Protein AF-F4PF75-F1 (afdb_monomer_lite)

Structure (mmCIF, N/CA/C/O backbone):
data_AF-F4PF75-F1
#
_entry.id   AF-F4PF75-F1
#
loop_
_atom_site.group_PDB
_atom_site.id
_atom_site.type_symbol
_atom_site.label_atom_id
_atom_site.label_alt_id
_atom_site.label_comp_id
_atom_site.label_asym_id
_atom_site.label_entity_id
_atom_site.label_seq_id
_atom_site.pdbx_PDB_ins_code
_atom_site.Cartn_x
_atom_site.Cartn_y
_atom_site.Cartn_z
_atom_site.occupancy
_atom_site.B_iso_or_equiv
_atom_site.auth_seq_id
_atom_site.auth_comp_id
_atom_site.auth_asym_id
_atom_site.auth_atom_id
_atom_site.pdbx_PDB_model_num
ATOM 1 N N . MET A 1 1 ? 25.989 6.311 -17.123 1.00 57.03 1 MET A N 1
ATOM 2 C CA . MET A 1 1 ? 25.773 5.082 -17.921 1.00 57.03 1 MET A CA 1
ATOM 3 C C . MET A 1 1 ? 24.806 4.202 -17.143 1.00 57.03 1 MET A C 1
ATOM 5 O O . MET A 1 1 ? 25.152 3.822 -16.034 1.00 57.03 1 MET A O 1
ATOM 9 N N . TYR A 1 2 ? 23.595 3.949 -17.651 1.00 61.62 2 TYR A N 1
ATOM 10 C CA . TYR A 1 2 ? 22.637 3.080 -16.951 1.00 61.62 2 TYR A CA 1
ATOM 11 C C . TYR A 1 2 ? 23.026 1.610 -17.107 1.00 61.62 2 TYR A C 1
ATOM 13 O O . TYR A 1 2 ? 23.480 1.219 -18.190 1.00 61.62 2 TYR A O 1
ATOM 21 N N . PRO A 1 3 ? 22.862 0.788 -16.057 1.00 70.88 3 PRO A N 1
ATOM 22 C CA . PRO A 1 3 ? 23.111 -0.639 -16.155 1.00 70.88 3 PRO A CA 1
ATOM 23 C C . PRO A 1 3 ? 22.202 -1.246 -17.226 1.00 70.88 3 PRO A C 1
ATOM 25 O O . PRO A 1 3 ? 21.003 -0.968 -17.285 1.00 70.88 3 PRO A O 1
ATOM 28 N N . LYS 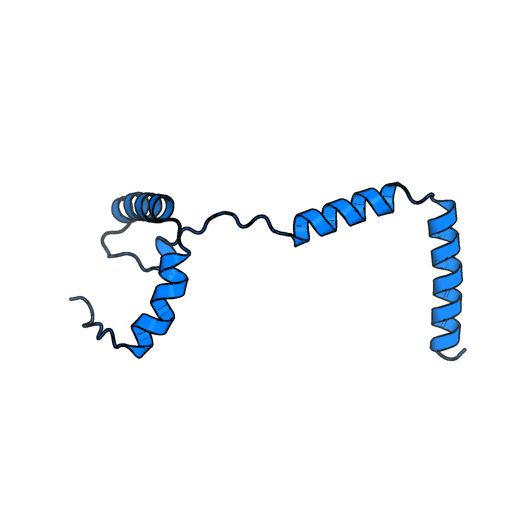A 1 4 ? 22.774 -2.092 -18.087 1.00 75.88 4 LYS A N 1
ATOM 29 C CA . LYS A 1 4 ? 21.988 -2.850 -19.062 1.00 75.88 4 LYS A CA 1
ATOM 30 C C . LYS A 1 4 ? 21.099 -3.833 -18.303 1.00 75.88 4 LYS A C 1
ATOM 32 O O . LYS A 1 4 ? 21.582 -4.825 -17.760 1.00 75.88 4 LYS A O 1
ATOM 37 N N . PHE A 1 5 ? 19.802 -3.556 -18.262 1.00 78.06 5 PHE A N 1
ATOM 38 C CA . PHE A 1 5 ? 18.831 -4.447 -17.647 1.00 78.06 5 PHE A CA 1
ATOM 39 C C . PHE A 1 5 ? 18.266 -5.413 -18.688 1.00 78.06 5 PHE A C 1
ATOM 41 O O . PHE A 1 5 ? 17.468 -5.040 -19.544 1.00 78.06 5 PHE A O 1
ATOM 48 N N . ASN A 1 6 ? 18.659 -6.684 -18.595 1.00 86.44 6 ASN A N 1
ATOM 49 C CA . ASN A 1 6 ? 18.071 -7.737 -19.417 1.00 86.44 6 ASN A CA 1
ATOM 50 C C . ASN A 1 6 ? 16.733 -8.182 -18.811 1.00 86.44 6 ASN A C 1
ATOM 52 O O . ASN A 1 6 ? 16.696 -8.896 -17.795 1.00 86.44 6 ASN A O 1
ATOM 56 N N . LEU A 1 7 ? 15.639 -7.763 -19.452 1.00 86.12 7 LEU A N 1
ATOM 57 C CA . LEU A 1 7 ? 14.284 -8.194 -19.127 1.00 86.12 7 LEU A CA 1
ATOM 58 C C . LEU A 1 7 ? 14.026 -9.577 -19.739 1.00 86.12 7 LEU A C 1
ATOM 60 O O . LEU A 1 7 ? 13.814 -9.724 -20.939 1.00 86.12 7 LEU A O 1
ATOM 64 N N . THR A 1 8 ? 14.052 -10.612 -18.902 1.00 94.44 8 THR A N 1
ATOM 65 C CA . THR A 1 8 ? 13.694 -11.977 -19.312 1.00 94.44 8 THR A CA 1
ATOM 66 C C . THR A 1 8 ? 12.191 -12.203 -19.173 1.00 94.44 8 THR A C 1
ATOM 68 O O . THR A 1 8 ? 11.531 -11.538 -18.373 1.00 94.44 8 THR A O 1
ATOM 71 N N . LYS A 1 9 ? 11.647 -13.209 -19.873 1.00 93.88 9 LYS A N 1
ATOM 72 C CA . LYS A 1 9 ? 10.233 -13.609 -19.736 1.00 93.88 9 LYS A CA 1
ATOM 73 C C . LYS A 1 9 ? 9.838 -13.872 -18.276 1.00 93.88 9 LYS A C 1
ATOM 75 O O . LYS A 1 9 ? 8.781 -13.432 -17.843 1.00 93.88 9 LYS A O 1
ATOM 80 N N . ARG A 1 10 ? 10.718 -14.518 -17.498 1.00 94.25 10 ARG A N 1
ATOM 81 C CA . ARG A 1 10 ? 10.505 -14.778 -16.064 1.00 94.25 10 ARG A CA 1
ATOM 82 C C . ARG A 1 10 ? 10.407 -13.485 -15.248 1.00 94.25 10 ARG A C 1
ATOM 84 O O . ARG A 1 10 ? 9.506 -13.362 -14.429 1.00 94.25 10 ARG A O 1
ATOM 91 N N . LYS A 1 11 ? 11.303 -12.518 -15.482 1.00 92.19 11 LYS A N 1
ATOM 92 C CA . LYS A 1 11 ? 11.264 -11.216 -14.793 1.00 92.19 11 LYS A CA 1
ATOM 93 C C . LYS A 1 11 ? 10.018 -10.420 -15.179 1.00 92.19 11 LYS A C 1
ATOM 95 O O . LYS A 1 11 ? 9.366 -9.865 -14.306 1.00 92.19 11 LYS A O 1
ATOM 100 N N . ALA A 1 12 ? 9.653 -10.418 -16.461 1.00 91.69 12 ALA A N 1
ATOM 101 C CA . ALA A 1 12 ? 8.432 -9.769 -16.931 1.00 91.69 12 ALA A CA 1
ATOM 102 C C . ALA A 1 12 ? 7.180 -10.379 -16.280 1.00 91.69 12 ALA A C 1
ATOM 104 O O . ALA A 1 12 ? 6.330 -9.638 -15.802 1.00 91.69 12 ALA A O 1
ATOM 105 N N . ALA A 1 13 ? 7.100 -11.710 -16.181 1.00 95.19 13 ALA A N 1
ATOM 106 C CA . ALA A 1 13 ? 5.980 -12.393 -15.533 1.00 95.19 13 ALA A CA 1
ATOM 107 C C . ALA A 1 13 ? 5.818 -12.022 -14.047 1.00 95.19 13 ALA A C 1
ATOM 109 O O . ALA A 1 13 ? 4.697 -11.986 -13.554 1.00 95.19 13 ALA A O 1
ATOM 110 N N . MET A 1 14 ? 6.915 -11.712 -13.347 1.00 91.44 14 MET A N 1
ATOM 111 C CA . MET A 1 14 ? 6.882 -11.252 -11.953 1.00 91.44 14 MET A CA 1
ATOM 112 C C . MET A 1 14 ? 6.540 -9.760 -11.823 1.00 91.44 14 MET A C 1
ATOM 114 O O . MET A 1 14 ? 5.836 -9.363 -10.899 1.00 91.44 14 MET A O 1
ATOM 118 N N . LEU A 1 15 ? 7.032 -8.921 -12.738 1.00 89.88 15 LEU A N 1
ATOM 119 C CA . LEU A 1 15 ? 6.859 -7.467 -12.661 1.00 89.88 15 LEU A CA 1
ATOM 120 C C . LEU A 1 15 ? 5.488 -7.006 -13.167 1.00 89.88 15 LEU A C 1
ATOM 122 O O . LEU A 1 15 ? 4.872 -6.140 -12.554 1.00 89.88 15 LEU A O 1
ATOM 126 N N . LEU A 1 16 ? 4.995 -7.586 -14.264 1.00 92.56 16 LEU A N 1
ATOM 127 C CA . LEU A 1 16 ? 3.775 -7.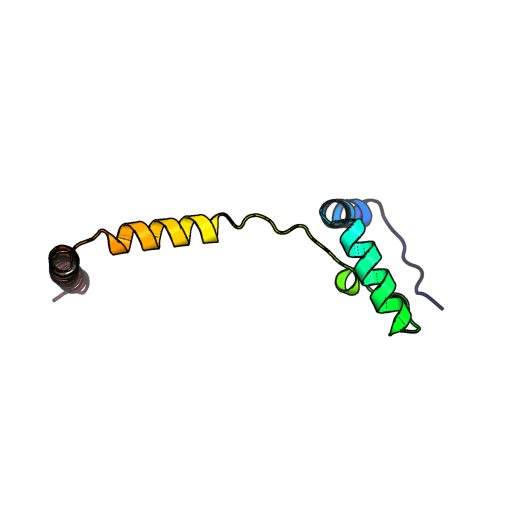127 -14.935 1.00 92.56 16 LEU A CA 1
ATOM 128 C C . LEU A 1 16 ? 2.527 -7.093 -14.038 1.00 92.56 16 LEU A C 1
ATOM 130 O O . LEU A 1 16 ? 1.794 -6.116 -14.155 1.00 92.56 16 LEU A O 1
ATOM 134 N N . PRO A 1 17 ? 2.249 -8.077 -13.158 1.00 93.44 17 PRO A N 1
ATOM 135 C CA . PRO A 1 17 ? 1.082 -8.009 -12.276 1.00 93.44 17 PRO A CA 1
ATOM 136 C C . PRO A 1 17 ? 1.120 -6.791 -11.349 1.00 93.44 17 PRO A C 1
ATOM 138 O O . PRO A 1 17 ? 0.137 -6.064 -11.256 1.00 93.44 17 PRO A O 1
ATOM 141 N N . ASN A 1 18 ? 2.279 -6.525 -10.742 1.00 89.81 18 ASN A N 1
ATOM 142 C CA . ASN A 1 18 ? 2.470 -5.390 -9.840 1.00 89.81 18 ASN A CA 1
ATOM 143 C C . ASN A 1 18 ? 2.340 -4.057 -10.587 1.00 89.81 18 ASN A C 1
ATOM 145 O O . ASN A 1 18 ? 1.633 -3.165 -10.137 1.00 89.81 18 ASN A O 1
ATOM 149 N N . LEU A 1 19 ? 2.955 -3.947 -11.770 1.00 91.81 19 LEU A N 1
ATOM 150 C CA . LEU A 1 19 ? 2.867 -2.739 -12.598 1.00 91.81 19 LEU A CA 1
ATOM 151 C C . LEU A 1 19 ? 1.445 -2.476 -13.109 1.00 91.81 19 LEU A C 1
ATOM 153 O O . LEU A 1 19 ? 1.049 -1.325 -13.236 1.00 91.81 19 LEU A O 1
ATOM 157 N N . LYS A 1 20 ? 0.670 -3.527 -13.402 1.00 92.38 20 LYS A N 1
ATOM 158 C CA . LYS A 1 20 ? -0.732 -3.401 -13.833 1.00 92.38 20 LYS A CA 1
ATOM 159 C C . LYS A 1 20 ? -1.676 -2.980 -12.710 1.00 92.38 20 LYS A C 1
ATOM 161 O O . LYS A 1 20 ? -2.730 -2.435 -13.009 1.00 92.38 20 LYS A O 1
ATOM 166 N N . ALA A 1 21 ? -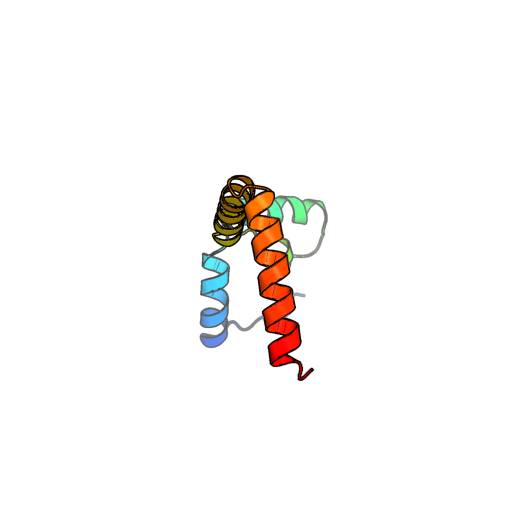1.329 -3.273 -11.459 1.00 91.75 21 ALA A N 1
ATOM 167 C CA . ALA A 1 21 ? -2.115 -2.871 -10.297 1.00 91.75 21 ALA A CA 1
ATOM 168 C C . ALA A 1 21 ? -1.904 -1.394 -9.918 1.00 91.75 21 ALA A C 1
ATOM 170 O O . ALA A 1 21 ? -2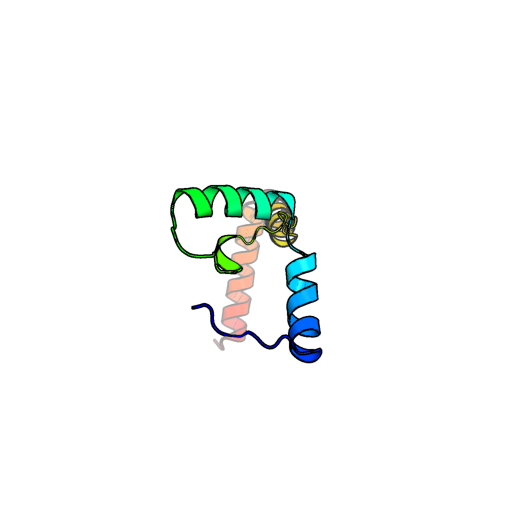.683 -0.853 -9.137 1.00 91.75 21 ALA A O 1
ATOM 171 N N . MET A 1 22 ? -0.856 -0.752 -10.444 1.00 94.19 22 MET A N 1
ATOM 172 C CA . MET A 1 22 ? -0.590 0.661 -10.193 1.00 94.19 22 MET A CA 1
ATOM 173 C C . MET A 1 22 ? -1.606 1.561 -10.901 1.00 94.19 22 MET A C 1
ATOM 175 O O . MET A 1 22 ? -2.020 1.291 -12.031 1.00 94.19 22 MET A O 1
ATOM 179 N N . ASP A 1 23 ? -1.936 2.683 -10.265 1.00 94.31 23 ASP A N 1
ATOM 180 C CA . ASP A 1 23 ? -2.658 3.769 -10.916 1.00 94.31 23 ASP A CA 1
ATOM 181 C C . ASP A 1 23 ? -1.704 4.566 -11.812 1.00 94.31 23 ASP A C 1
ATOM 183 O O . ASP A 1 23 ? -0.808 5.271 -11.344 1.00 94.31 23 ASP A O 1
ATOM 187 N N . TYR A 1 24 ? -1.919 4.477 -13.124 1.00 93.94 24 TYR A N 1
ATOM 188 C CA . TYR A 1 24 ? -1.098 5.164 -14.114 1.00 93.94 24 TYR A CA 1
ATOM 189 C C . TYR A 1 24 ? -1.068 6.686 -13.909 1.00 93.94 24 TYR A C 1
ATOM 191 O O . TYR A 1 24 ? -0.009 7.297 -14.058 1.00 93.94 24 TYR A O 1
ATOM 199 N N . GLN A 1 25 ? -2.200 7.306 -13.555 1.00 95.81 25 GLN A N 1
ATOM 200 C CA . GLN A 1 25 ? -2.253 8.761 -13.374 1.00 95.81 25 GLN A CA 1
ATOM 201 C C . GLN A 1 25 ? -1.452 9.189 -12.142 1.00 95.81 25 GLN A C 1
ATOM 203 O O . GLN A 1 25 ? -0.635 10.110 -12.228 1.00 95.81 25 GLN A O 1
ATOM 208 N N . GLY A 1 26 ? -1.608 8.476 -11.025 1.00 95.50 26 GLY A N 1
ATOM 209 C CA . GLY A 1 26 ? -0.785 8.658 -9.833 1.00 95.50 26 GLY A CA 1
ATOM 210 C C . GLY A 1 26 ? 0.710 8.475 -10.109 1.00 95.50 26 GLY A C 1
ATOM 211 O O . GLY A 1 26 ? 1.513 9.305 -9.682 1.00 95.50 26 GLY A O 1
ATOM 212 N N . VAL A 1 27 ? 1.091 7.463 -10.897 1.00 96.50 27 VAL A N 1
ATOM 213 C CA . VAL A 1 27 ? 2.495 7.241 -11.281 1.00 96.50 27 VAL A CA 1
ATOM 214 C C . VAL A 1 27 ? 3.052 8.429 -12.068 1.00 96.50 27 VAL A C 1
ATOM 216 O O . VAL A 1 27 ? 4.136 8.922 -11.759 1.00 96.50 27 VAL A O 1
ATOM 219 N N . MET A 1 28 ? 2.314 8.935 -13.061 1.00 96.56 28 MET A N 1
ATOM 220 C CA . MET A 1 28 ? 2.749 10.084 -13.867 1.00 96.56 28 MET A CA 1
ATOM 221 C C . MET A 1 28 ? 2.851 11.377 -13.050 1.00 96.56 28 MET A C 1
ATOM 223 O O . MET A 1 28 ? 3.746 12.196 -13.289 1.00 96.56 28 MET A O 1
ATOM 227 N N . LYS A 1 29 ? 1.975 11.548 -12.055 1.00 96.62 29 LYS A N 1
ATOM 228 C CA . LYS A 1 29 ? 2.053 12.652 -11.096 1.00 96.62 29 LYS A CA 1
ATOM 229 C C . LYS A 1 29 ? 3.326 12.552 -10.251 1.00 96.62 29 LYS A C 1
ATOM 231 O O . LYS A 1 29 ? 4.087 13.516 -10.207 1.00 96.62 29 LYS A O 1
ATOM 236 N N . ASN A 1 30 ? 3.587 11.393 -9.644 1.00 96.38 30 ASN A N 1
ATOM 237 C CA . ASN A 1 30 ? 4.779 11.172 -8.819 1.00 96.38 30 ASN A CA 1
ATOM 238 C C . ASN A 1 30 ? 6.067 11.322 -9.640 1.00 96.38 30 ASN A C 1
ATOM 240 O O . ASN A 1 30 ? 7.025 11.937 -9.182 1.00 96.38 30 ASN A O 1
ATOM 244 N N . LEU A 1 31 ? 6.067 10.843 -10.887 1.00 96.00 31 LEU A N 1
ATOM 245 C CA . LEU A 1 31 ? 7.175 11.024 -11.824 1.00 96.00 31 LEU A CA 1
ATOM 246 C C . LEU A 1 31 ? 7.456 12.504 -12.113 1.00 96.00 31 LEU A C 1
ATOM 248 O O . LEU A 1 31 ? 8.612 12.923 -12.093 1.00 96.00 31 LEU A O 1
ATOM 252 N N . SER A 1 32 ? 6.410 13.294 -12.367 1.00 95.25 32 SER A N 1
ATOM 253 C CA . SER A 1 32 ? 6.546 14.736 -12.616 1.00 95.25 32 SER A CA 1
ATOM 254 C C . SER A 1 32 ? 7.160 15.459 -11.417 1.00 95.25 32 SER A C 1
ATOM 256 O O . SER A 1 32 ? 8.027 16.308 -11.599 1.00 95.25 32 SER A O 1
ATOM 258 N N . VAL A 1 33 ? 6.749 15.092 -10.198 1.00 95.62 33 VAL A N 1
ATOM 259 C CA . VAL A 1 33 ? 7.328 15.625 -8.955 1.00 95.62 33 VAL A CA 1
ATOM 260 C C . VAL A 1 33 ? 8.798 15.232 -8.827 1.00 95.62 33 VAL A C 1
ATOM 262 O O . VAL A 1 33 ? 9.648 16.097 -8.644 1.00 95.62 33 VAL A O 1
ATOM 265 N N . PHE A 1 34 ? 9.118 13.953 -9.020 1.00 96.31 34 PHE A N 1
ATOM 266 C CA . PHE A 1 34 ? 10.476 13.442 -8.857 1.00 96.31 34 PHE A CA 1
ATOM 267 C C . PHE A 1 34 ? 11.491 14.110 -9.796 1.00 96.31 34 PHE A C 1
ATOM 269 O O . PHE A 1 34 ? 12.593 14.451 -9.375 1.00 96.31 34 PHE A O 1
ATOM 276 N N . ILE A 1 35 ? 11.124 14.337 -11.063 1.00 93.88 35 ILE A N 1
ATOM 277 C CA . ILE A 1 35 ? 12.019 14.961 -12.056 1.00 93.88 35 ILE A CA 1
ATOM 278 C C . ILE A 1 35 ? 12.351 16.419 -11.696 1.00 93.88 35 ILE A C 1
ATOM 280 O O . ILE A 1 35 ? 13.415 16.909 -12.071 1.00 93.88 35 ILE A O 1
ATOM 284 N N . MET A 1 36 ? 11.477 17.120 -10.963 1.00 93.25 36 MET A N 1
ATOM 285 C CA . MET A 1 36 ? 11.782 18.476 -10.487 1.00 93.25 36 MET A CA 1
ATOM 286 C C . MET A 1 36 ? 12.856 18.485 -9.392 1.00 93.25 36 MET A C 1
ATOM 288 O O . MET A 1 36 ? 13.557 19.482 -9.238 1.00 93.25 36 MET A O 1
ATOM 292 N N . GLU A 1 37 ? 12.992 17.390 -8.643 1.00 93.12 37 GLU A N 1
ATOM 293 C CA . GLU A 1 37 ? 13.825 17.317 -7.438 1.00 93.12 37 GLU A CA 1
ATOM 294 C C . GLU A 1 37 ? 15.115 16.510 -7.642 1.00 93.12 37 GLU A C 1
ATOM 296 O O . GLU A 1 37 ? 16.111 16.752 -6.958 1.00 93.12 37 GLU A O 1
ATOM 301 N N . SER A 1 38 ? 15.128 15.568 -8.591 1.00 92.25 38 SER A N 1
ATOM 302 C CA . SER A 1 38 ? 16.231 14.631 -8.799 1.00 92.25 38 SER A CA 1
ATOM 303 C C . SER A 1 38 ? 16.764 14.663 -10.237 1.00 92.25 38 SER A C 1
ATOM 305 O O . SER A 1 38 ? 15.997 14.515 -11.190 1.00 92.25 38 SER A O 1
ATOM 307 N N . PRO A 1 39 ? 18.093 14.774 -10.434 1.00 88.44 39 PRO A N 1
ATOM 308 C CA . PRO A 1 39 ? 18.712 14.704 -11.757 1.00 88.44 39 PRO A CA 1
ATOM 309 C C . PRO A 1 39 ? 18.887 13.262 -12.270 1.00 88.44 39 PRO A C 1
ATOM 311 O O . PRO A 1 39 ? 19.406 13.058 -13.371 1.00 88.44 39 PRO A O 1
ATOM 314 N N . TYR A 1 40 ? 18.505 12.253 -11.480 1.00 88.88 40 TYR A N 1
ATOM 315 C CA . TYR A 1 40 ? 18.627 10.836 -11.824 1.00 88.88 40 TYR A CA 1
ATOM 316 C C . TYR A 1 40 ? 17.251 10.226 -12.141 1.00 88.88 40 TYR A C 1
ATOM 318 O O . TYR A 1 40 ? 16.239 10.748 -11.695 1.00 88.88 40 TYR A O 1
ATOM 326 N N . PRO A 1 41 ? 17.168 9.123 -12.903 1.00 88.69 41 PRO A N 1
ATOM 327 C CA . PRO A 1 41 ? 15.932 8.405 -13.137 1.00 88.69 41 PRO A CA 1
ATOM 328 C C . PRO A 1 41 ? 15.387 7.805 -11.854 1.00 88.69 41 PRO A C 1
ATOM 330 O O . PRO A 1 41 ? 16.168 7.285 -11.052 1.00 88.69 41 PRO A O 1
ATOM 333 N N . PRO A 1 42 ? 14.059 7.803 -11.709 1.00 92.31 42 PRO A N 1
ATOM 334 C CA . PRO A 1 42 ? 13.426 7.215 -10.552 1.00 92.31 42 PRO A CA 1
ATOM 335 C C . PRO A 1 42 ? 13.526 5.694 -10.561 1.00 92.31 42 PRO A C 1
ATOM 337 O O . PRO A 1 42 ? 13.510 5.027 -11.603 1.00 92.31 42 PRO A O 1
ATOM 340 N N . MET A 1 43 ? 13.525 5.143 -9.360 1.00 91.00 43 MET A N 1
ATOM 341 C CA . MET A 1 43 ? 13.159 3.768 -9.084 1.00 91.00 43 MET A CA 1
ATOM 342 C C . MET A 1 43 ? 11.641 3.596 -9.173 1.00 91.00 43 MET A C 1
ATOM 344 O O . MET A 1 43 ? 10.864 4.501 -8.877 1.00 91.00 43 MET A O 1
ATOM 348 N N . LEU A 1 44 ? 11.200 2.378 -9.504 1.00 90.62 44 LEU A N 1
ATOM 349 C CA . LEU A 1 44 ? 9.771 2.046 -9.557 1.00 90.62 44 LEU A CA 1
ATOM 350 C C . LEU A 1 44 ? 9.046 2.321 -8.233 1.00 90.62 44 LEU A C 1
ATOM 352 O O . LEU A 1 44 ? 7.882 2.691 -8.260 1.00 90.62 44 LEU A O 1
ATOM 356 N N . SER A 1 45 ? 9.721 2.161 -7.092 1.00 91.12 45 SER A N 1
ATOM 357 C CA . SER A 1 45 ? 9.156 2.442 -5.769 1.00 91.12 45 SER A CA 1
ATOM 358 C C . SER A 1 45 ? 8.935 3.930 -5.502 1.00 91.12 45 SER A C 1
ATOM 360 O O . SER A 1 45 ? 8.037 4.266 -4.744 1.00 91.12 45 SER A O 1
ATOM 362 N N . GLU A 1 46 ? 9.733 4.813 -6.106 1.00 94.25 46 GLU A N 1
ATOM 363 C CA . GLU A 1 46 ? 9.653 6.266 -5.883 1.00 94.25 46 GLU A CA 1
ATOM 364 C C . GLU A 1 46 ? 8.472 6.888 -6.628 1.00 94.25 46 GLU A C 1
ATOM 366 O O . GLU A 1 46 ? 7.895 7.874 -6.180 1.00 94.25 46 GLU A O 1
ATOM 371 N N . ILE A 1 47 ? 8.088 6.285 -7.753 1.00 96.12 47 ILE A N 1
ATOM 372 C CA . ILE A 1 47 ? 6.960 6.740 -8.571 1.00 96.12 47 ILE A CA 1
ATOM 373 C C . ILE A 1 47 ? 5.728 5.848 -8.441 1.00 96.12 47 ILE A C 1
ATOM 375 O O . ILE A 1 47 ? 4.735 6.101 -9.111 1.00 96.12 47 ILE A O 1
ATOM 379 N N . ALA A 1 48 ? 5.769 4.801 -7.616 1.00 95.06 48 ALA A N 1
ATOM 380 C CA . ALA A 1 48 ? 4.642 3.894 -7.453 1.00 95.06 48 ALA A CA 1
ATOM 381 C C . ALA A 1 48 ? 3.415 4.646 -6.919 1.00 95.06 48 ALA A C 1
ATOM 383 O O . ALA A 1 48 ? 3.505 5.412 -5.961 1.00 95.06 48 ALA A O 1
ATOM 384 N N . ALA A 1 49 ? 2.260 4.384 -7.521 1.00 95.75 49 ALA A N 1
ATOM 385 C CA . ALA A 1 49 ? 0.968 4.800 -7.004 1.00 95.75 49 ALA A CA 1
ATOM 386 C C . ALA A 1 49 ? 0.018 3.615 -7.120 1.00 95.75 49 ALA A C 1
ATOM 388 O O . ALA A 1 49 ? -0.043 2.978 -8.170 1.00 95.75 49 ALA A O 1
ATOM 389 N N . TYR A 1 50 ? -0.704 3.315 -6.049 1.00 90.75 50 TYR A N 1
ATOM 390 C CA . TYR A 1 50 ? -1.703 2.255 -6.021 1.00 90.75 50 TYR A CA 1
ATOM 391 C C . TYR A 1 50 ? -3.042 2.858 -5.608 1.00 90.75 50 TYR A C 1
ATOM 393 O O . TYR A 1 50 ? -3.051 3.770 -4.778 1.00 90.75 50 TYR A O 1
ATOM 401 N N . PRO A 1 51 ? -4.156 2.383 -6.186 1.00 85.88 51 PRO A N 1
ATOM 402 C CA . PRO A 1 51 ? -5.471 2.808 -5.744 1.00 85.88 51 PRO A CA 1
ATOM 403 C C . PRO A 1 51 ? -5.654 2.454 -4.268 1.00 85.88 51 PRO A C 1
ATOM 405 O O . PRO A 1 51 ? -5.169 1.417 -3.806 1.00 85.88 51 PRO A O 1
ATOM 408 N N . GLU A 1 52 ? -6.373 3.305 -3.542 1.00 79.50 52 GLU A N 1
ATOM 409 C CA . GLU A 1 52 ? -6.838 2.969 -2.202 1.00 79.50 52 GLU A CA 1
ATOM 410 C C . GLU A 1 52 ? -7.767 1.761 -2.326 1.00 79.50 52 GLU A C 1
ATOM 412 O O . GLU A 1 52 ? -8.867 1.838 -2.877 1.00 79.50 52 GLU A O 1
ATOM 417 N N . VAL A 1 53 ? -7.284 0.603 -1.885 1.00 72.62 53 VAL A N 1
ATOM 418 C CA . VAL A 1 53 ? -8.135 -0.569 -1.728 1.00 72.62 53 VAL A CA 1
ATOM 419 C C . VAL A 1 53 ? -8.991 -0.281 -0.505 1.00 72.62 53 VAL A C 1
ATOM 421 O O . VAL A 1 53 ? -8.440 0.007 0.556 1.00 72.62 53 VAL A O 1
ATOM 424 N N . ALA A 1 54 ? -10.316 -0.323 -0.656 1.00 65.56 54 ALA A N 1
ATOM 425 C CA . ALA A 1 54 ? -11.218 -0.310 0.488 1.00 65.56 54 ALA A CA 1
ATOM 426 C C . ALA A 1 54 ? -10.812 -1.475 1.395 1.00 65.56 54 ALA A C 1
ATOM 428 O O . ALA A 1 54 ? -10.972 -2.644 1.036 1.00 65.56 54 ALA A O 1
ATOM 429 N N . ASP A 1 55 ? -10.165 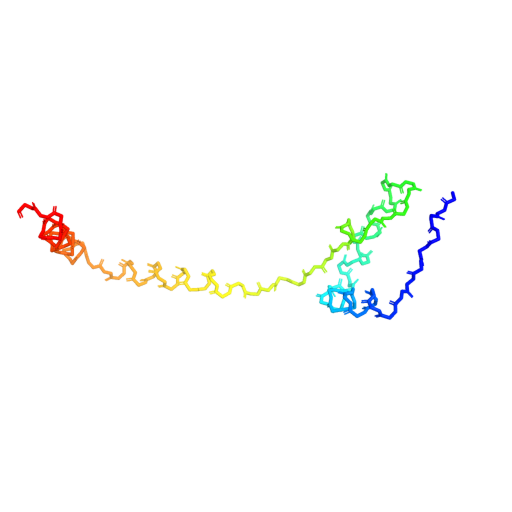-1.143 2.505 1.00 65.31 55 ASP A N 1
ATOM 430 C CA . ASP A 1 55 ? -9.589 -2.129 3.396 1.00 65.31 55 ASP A CA 1
ATOM 431 C C . ASP A 1 55 ? -10.747 -2.753 4.173 1.00 65.31 55 ASP A C 1
ATOM 433 O O . ASP A 1 55 ? -11.308 -2.140 5.086 1.00 65.31 55 ASP A O 1
ATOM 437 N N . SER A 1 56 ? -11.157 -3.959 3.769 1.00 67.19 56 SER A N 1
ATOM 438 C CA . SER A 1 56 ? -12.280 -4.676 4.382 1.00 67.19 56 SER A CA 1
ATOM 439 C C . SER A 1 56 ? -12.101 -4.819 5.892 1.00 67.19 56 SER A C 1
ATOM 441 O O . SER A 1 56 ? -13.081 -4.865 6.628 1.00 67.19 56 SER A O 1
ATOM 443 N N . HIS A 1 57 ? -10.854 -4.821 6.369 1.00 72.06 57 HIS A N 1
ATOM 444 C CA . HIS A 1 57 ? -10.535 -4.872 7.790 1.00 72.06 57 HIS A CA 1
ATOM 445 C C . HIS A 1 57 ? -10.938 -3.609 8.550 1.00 72.06 57 HIS A C 1
ATOM 447 O O . HIS A 1 57 ? -11.333 -3.702 9.710 1.00 72.06 57 HIS A O 1
ATOM 453 N N . ILE A 1 58 ? -10.878 -2.434 7.920 1.00 79.25 58 ILE A N 1
ATOM 454 C CA . ILE A 1 58 ? -11.342 -1.190 8.542 1.00 79.25 58 ILE A CA 1
ATOM 455 C C . ILE A 1 58 ? -12.864 -1.223 8.680 1.00 79.25 58 ILE A C 1
ATOM 457 O O . ILE A 1 58 ? -13.38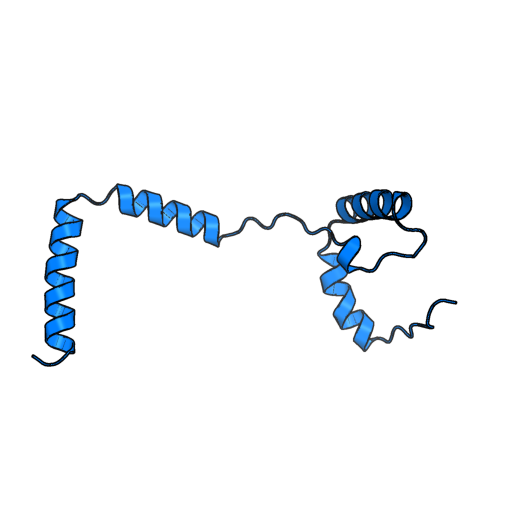8 -0.895 9.743 1.00 79.25 58 ILE A O 1
ATOM 461 N N . GLU A 1 59 ? -13.573 -1.700 7.655 1.00 81.12 59 GLU A N 1
ATOM 462 C CA . GLU A 1 59 ? -15.028 -1.872 7.714 1.00 81.12 59 GLU A CA 1
ATOM 463 C C . GLU A 1 59 ? -15.449 -2.914 8.764 1.00 81.12 59 GLU A C 1
ATOM 465 O O . GLU A 1 59 ? -16.406 -2.697 9.510 1.00 81.12 59 GLU A O 1
ATOM 470 N N . GLU A 1 60 ? -14.731 -4.035 8.858 1.00 85.94 60 GLU A N 1
ATOM 471 C CA . GLU A 1 60 ? -14.938 -5.061 9.888 1.00 85.94 60 GLU A CA 1
ATOM 472 C C . GLU A 1 60 ? -14.690 -4.508 11.295 1.00 85.94 60 GLU A C 1
ATOM 474 O O . GLU A 1 60 ? -15.503 -4.714 12.197 1.00 85.94 60 GLU A O 1
ATOM 479 N N . MET A 1 61 ? -13.608 -3.748 11.478 1.00 85.38 61 MET A N 1
ATOM 480 C CA . MET A 1 61 ? -13.271 -3.129 12.757 1.00 85.38 61 MET A CA 1
ATOM 481 C C . MET A 1 61 ? -14.328 -2.104 13.186 1.00 85.38 61 MET A C 1
ATOM 483 O O . MET A 1 61 ? -14.713 -2.077 14.356 1.00 85.38 61 MET A O 1
ATOM 487 N N . MET A 1 62 ? -14.832 -1.290 12.252 1.00 87.19 62 MET A N 1
ATOM 488 C CA . MET A 1 62 ? -15.920 -0.348 12.526 1.00 87.19 62 MET A CA 1
ATOM 489 C C . MET A 1 62 ? -17.197 -1.076 12.954 1.00 87.19 62 MET A C 1
ATOM 491 O O . MET A 1 62 ? -17.791 -0.708 13.966 1.00 87.19 62 MET A O 1
ATOM 495 N N . LYS A 1 63 ? -17.573 -2.159 12.259 1.00 91.62 63 LYS A N 1
ATOM 496 C CA . LYS A 1 63 ? -18.731 -2.986 12.641 1.00 91.62 63 LYS A CA 1
ATOM 497 C C . LYS A 1 63 ? -18.582 -3.569 14.043 1.00 91.62 63 LYS A C 1
ATOM 499 O O . LYS A 1 63 ? -19.515 -3.481 14.836 1.00 91.62 63 LYS A O 1
ATOM 504 N N . TRP A 1 64 ? -17.413 -4.108 14.386 1.00 91.50 64 TRP A N 1
ATOM 505 C CA . TRP A 1 64 ? -17.163 -4.620 15.737 1.00 91.50 64 TRP A CA 1
ATOM 506 C C . TRP A 1 64 ? -17.255 -3.534 16.805 1.00 91.50 64 TRP A C 1
ATOM 508 O O . TRP A 1 64 ? -17.748 -3.799 17.900 1.00 91.50 64 TRP A O 1
ATOM 518 N N . HIS A 1 65 ? -16.806 -2.315 16.501 1.00 89.56 65 HIS A N 1
ATOM 519 C CA . HIS A 1 65 ? -16.925 -1.194 17.428 1.00 89.56 65 HIS A CA 1
ATOM 520 C C . HIS A 1 65 ? -18.394 -0.831 17.677 1.00 89.56 65 HIS A C 1
ATOM 522 O O . HIS A 1 65 ? -18.824 -0.784 18.829 1.00 89.56 65 HIS A O 1
ATOM 528 N N . GLU A 1 66 ? -19.185 -0.688 16.611 1.00 92.62 66 GLU A N 1
ATOM 529 C CA . GLU A 1 66 ? -20.627 -0.425 16.705 1.00 92.62 66 GLU A CA 1
ATOM 530 C C . GLU A 1 66 ? -21.381 -1.532 17.455 1.00 92.62 66 GLU A C 1
ATOM 532 O O . GLU A 1 66 ? -22.316 -1.266 18.213 1.00 92.62 66 GLU A O 1
ATOM 537 N N . GLU A 1 67 ? -21.009 -2.794 17.241 1.00 91.19 67 GLU A N 1
ATOM 538 C CA . GLU A 1 67 ? -21.580 -3.931 17.964 1.00 91.19 67 GLU A CA 1
ATOM 539 C C . GLU A 1 67 ? -21.206 -3.894 19.450 1.00 91.19 67 GLU A C 1
ATOM 541 O O . GLU A 1 67 ? -22.074 -4.083 20.302 1.00 91.19 67 GLU A O 1
ATOM 546 N N . ALA A 1 68 ? -19.951 -3.582 19.783 1.00 89.38 68 ALA A N 1
ATOM 547 C CA . ALA A 1 68 ? -19.468 -3.498 21.161 1.00 89.38 68 ALA A CA 1
ATOM 548 C C . ALA A 1 68 ? -20.064 -2.317 21.952 1.00 89.38 68 ALA A C 1
ATOM 550 O O . ALA A 1 68 ? -20.203 -2.407 23.180 1.00 89.38 68 ALA A O 1
ATOM 551 N N . GLU A 1 69 ? -20.420 -1.219 21.282 1.00 90.94 69 GLU A N 1
ATOM 552 C CA . GLU A 1 69 ? -21.127 -0.082 21.885 1.00 90.94 69 GLU A CA 1
ATOM 553 C C . GLU A 1 69 ? -22.566 -0.431 22.277 1.00 90.94 69 GLU A C 1
ATOM 555 O O . GLU A 1 69 ? -23.054 0.031 23.308 1.00 90.94 69 GLU A O 1
ATOM 560 N N . LYS A 1 70 ? -23.229 -1.303 21.509 1.00 92.69 70 LYS A N 1
ATOM 561 C CA . LYS A 1 70 ? -24.600 -1.766 21.793 1.00 92.69 70 LYS A CA 1
ATOM 562 C C . LYS A 1 70 ? -24.674 -2.724 22.984 1.00 92.69 70 LYS A C 1
ATOM 564 O O . LYS A 1 70 ? -25.761 -2.965 23.510 1.00 92.69 70 LYS A O 1
ATOM 569 N N . VAL A 1 71 ? -23.544 -3.285 23.418 1.00 90.75 71 VAL A N 1
ATOM 570 C CA . VAL A 1 71 ? -23.488 -4.188 24.573 1.00 90.75 71 VAL A CA 1
ATOM 571 C C . VAL A 1 71 ? -23.535 -3.384 25.870 1.00 90.75 71 VAL A C 1
ATOM 573 O O . VAL A 1 71 ? -22.658 -2.556 26.135 1.00 90.75 71 VAL A O 1
ATOM 576 N N . SER A 1 72 ? -24.528 -3.678 26.713 1.00 91.94 72 SER A N 1
ATOM 577 C CA . SER A 1 72 ? -24.707 -2.985 27.988 1.00 91.94 72 SER A CA 1
ATOM 578 C C . SER A 1 72 ? -23.546 -3.246 28.969 1.00 91.94 72 SER A C 1
ATOM 580 O O . SER A 1 72 ? -22.879 -4.288 28.897 1.00 91.94 72 SER A O 1
ATOM 582 N N . PRO A 1 73 ? -23.290 -2.325 29.916 1.00 88.44 73 PRO A N 1
ATOM 583 C CA . PRO A 1 73 ? -22.244 -2.495 30.926 1.00 88.44 73 PRO A CA 1
ATOM 584 C C . PRO A 1 73 ? -22.412 -3.764 31.775 1.00 88.44 73 PRO A C 1
ATOM 586 O O . PRO A 1 73 ? -21.423 -4.394 32.150 1.00 88.44 73 PRO A O 1
ATOM 589 N N . GLU A 1 74 ? -23.652 -4.171 32.052 1.00 89.88 74 GLU A N 1
ATOM 590 C CA . GLU A 1 74 ? -23.970 -5.359 32.850 1.00 89.88 74 GLU A CA 1
ATOM 591 C C . GLU A 1 74 ? -23.528 -6.639 32.139 1.00 89.88 74 GLU A C 1
ATOM 593 O O . GLU A 1 74 ? -22.917 -7.508 32.760 1.00 89.88 74 GLU A O 1
ATOM 598 N N . VAL A 1 75 ? -23.767 -6.728 30.827 1.00 90.12 75 VAL A N 1
ATOM 599 C CA . VAL A 1 75 ? -23.353 -7.874 30.006 1.00 90.12 75 VAL A CA 1
ATOM 600 C C . VAL A 1 75 ? -21.828 -7.962 29.936 1.00 90.12 75 VAL A C 1
ATOM 602 O O . VAL A 1 75 ? -21.268 -9.051 30.057 1.00 90.12 75 VAL A O 1
ATOM 605 N N . LYS A 1 76 ? -21.132 -6.821 29.825 1.00 89.38 76 LYS A N 1
ATOM 606 C CA . LYS A 1 76 ? -19.656 -6.775 29.860 1.00 89.38 76 LYS A CA 1
ATOM 607 C C . LYS A 1 76 ? -19.111 -7.287 31.191 1.00 89.38 76 LYS A C 1
ATOM 609 O O . LYS A 1 76 ? -18.151 -8.055 31.210 1.00 89.38 76 LYS A O 1
ATOM 614 N N . LYS A 1 77 ? -19.744 -6.902 32.301 1.00 91.56 77 LYS A N 1
ATOM 615 C CA . LYS A 1 77 ? -19.361 -7.354 33.642 1.00 91.56 77 LYS A CA 1
ATOM 616 C C . LYS A 1 77 ? -19.591 -8.857 33.827 1.00 91.56 77 LYS A C 1
ATOM 618 O O . LYS A 1 77 ? -18.686 -9.550 34.276 1.00 91.56 77 LYS A O 1
ATOM 623 N N . GLN A 1 78 ? -20.754 -9.367 33.419 1.00 92.62 78 GLN A N 1
ATOM 624 C CA . GLN A 1 78 ? -21.063 -10.801 33.476 1.00 92.62 78 GLN A CA 1
ATOM 625 C C . GLN A 1 78 ? -20.093 -11.630 32.630 1.00 92.62 78 GLN A C 1
ATOM 627 O O . GLN A 1 78 ? -19.623 -12.677 33.070 1.00 92.62 78 GLN A O 1
ATOM 632 N N . PHE A 1 79 ? -19.750 -11.143 31.436 1.00 93.44 79 PHE A N 1
ATOM 633 C CA . PHE A 1 79 ? -18.764 -11.791 30.581 1.00 93.44 79 PHE A CA 1
ATOM 634 C C . PHE A 1 79 ? -17.393 -11.885 31.260 1.00 93.44 79 PHE A C 1
ATOM 636 O O . PHE A 1 79 ? -16.789 -12.953 31.242 1.00 93.44 79 PHE A O 1
ATOM 643 N N . LEU A 1 80 ? -16.915 -10.800 31.880 1.00 92.69 80 LEU A N 1
ATOM 644 C CA . LEU A 1 80 ? -15.634 -10.795 32.593 1.00 92.69 80 LEU A CA 1
ATOM 645 C C . LEU A 1 80 ? -15.625 -11.793 33.757 1.00 92.69 80 LEU A C 1
ATOM 647 O O . LEU A 1 80 ? -14.678 -12.565 33.884 1.00 92.69 80 LEU A O 1
ATOM 651 N N . GLU A 1 81 ? -16.693 -11.833 34.554 1.00 93.44 81 GLU A N 1
ATOM 652 C CA . GLU A 1 81 ? -16.817 -12.762 35.684 1.00 93.44 81 GLU A CA 1
ATOM 653 C C . GLU A 1 81 ? -16.810 -14.235 35.230 1.00 93.44 81 GLU A C 1
ATOM 655 O O . GLU A 1 81 ? -16.137 -15.073 35.833 1.00 93.44 81 GLU A O 1
ATOM 660 N N . GLU A 1 82 ? -17.524 -14.574 34.154 1.00 92.81 82 GLU A N 1
ATOM 661 C CA . GLU A 1 82 ? -17.525 -15.934 33.594 1.00 92.81 82 GLU A CA 1
ATOM 662 C C . GLU A 1 82 ? -16.200 -16.283 32.904 1.00 92.81 82 GLU A C 1
ATOM 664 O O . GLU A 1 82 ? -15.700 -17.405 33.028 1.00 92.81 82 GLU A O 1
ATOM 669 N N . PHE A 1 83 ? -15.582 -15.320 32.220 1.00 92.31 83 PHE A N 1
ATOM 670 C CA . PHE A 1 83 ? -14.276 -15.496 31.600 1.00 92.31 83 PHE A CA 1
ATOM 671 C C . PHE A 1 83 ? -13.193 -15.777 32.646 1.00 92.31 83 PHE A C 1
ATOM 673 O O . PHE A 1 83 ? -12.421 -16.723 32.488 1.00 92.31 83 PHE A O 1
ATOM 680 N N . GLU A 1 84 ? -13.169 -15.030 33.751 1.00 91.56 84 GLU A N 1
ATOM 681 C CA . GLU A 1 84 ? -12.251 -15.276 34.865 1.00 91.56 84 GLU A CA 1
ATOM 682 C C . GLU A 1 84 ? -12.446 -16.673 35.461 1.00 91.56 84 GLU A C 1
ATOM 684 O O . GLU A 1 84 ? -11.466 -17.400 35.641 1.00 91.56 84 GLU A O 1
ATOM 689 N N . LYS A 1 85 ? -13.693 -17.107 35.691 1.00 92.06 85 LYS A N 1
ATOM 690 C CA . LYS A 1 85 ? -13.984 -18.476 36.157 1.00 92.06 85 LYS A CA 1
ATOM 691 C C . LYS A 1 85 ? -13.444 -19.534 35.195 1.00 92.06 85 LYS A C 1
ATOM 693 O O . LYS A 1 85 ? -12.867 -20.528 35.636 1.00 92.06 85 LYS A O 1
ATOM 698 N N . LEU A 1 86 ? -13.603 -19.333 33.886 1.00 91.94 86 LEU A N 1
ATOM 699 C CA . LEU A 1 86 ? -13.097 -20.252 32.863 1.00 91.94 86 LEU A CA 1
ATOM 700 C C . LEU A 1 86 ? -11.567 -20.287 32.818 1.00 91.94 86 LEU A C 1
ATOM 702 O O . LEU A 1 86 ? -10.988 -21.370 32.707 1.00 91.94 86 LEU A O 1
ATOM 706 N N . VAL A 1 87 ? -10.908 -19.132 32.931 1.00 92.19 87 VAL A N 1
ATOM 707 C CA . VAL A 1 87 ? -9.444 -19.041 32.972 1.00 92.19 87 VAL A CA 1
ATOM 708 C C . VAL A 1 87 ? -8.899 -19.739 34.215 1.00 92.19 87 VAL A C 1
ATOM 710 O O . VAL A 1 87 ? -7.992 -20.556 34.080 1.00 92.19 87 VAL A O 1
ATOM 713 N N . GLN A 1 88 ? -9.483 -19.511 35.396 1.00 88.75 88 GLN A N 1
ATOM 714 C CA . GLN A 1 88 ? -9.088 -20.194 36.636 1.00 88.75 88 GLN A CA 1
ATOM 715 C C . GLN A 1 88 ? -9.281 -21.716 36.530 1.00 88.75 88 GLN A C 1
ATOM 717 O O . GLN A 1 88 ? -8.366 -22.482 36.831 1.00 88.75 88 GLN A O 1
ATOM 722 N N . LYS A 1 89 ? -10.423 -22.156 35.984 1.00 86.69 89 LYS A N 1
ATOM 723 C CA . LYS A 1 89 ? -10.735 -23.577 35.762 1.00 86.69 89 LYS A CA 1
ATOM 724 C C . LYS A 1 89 ? -9.778 -24.254 34.774 1.00 86.69 89 LYS A C 1
ATOM 726 O O . LYS A 1 89 ? -9.466 -25.430 34.933 1.00 86.69 89 LYS A O 1
ATOM 731 N N . LYS A 1 90 ? -9.317 -23.537 33.743 1.00 83.00 90 LYS A N 1
ATOM 732 C CA . LYS A 1 90 ? -8.356 -24.052 32.750 1.00 83.00 90 LYS A CA 1
ATOM 733 C C . LYS A 1 90 ? -6.907 -23.990 33.247 1.00 83.00 90 LYS A C 1
ATOM 735 O O . LYS A 1 90 ? -6.105 -24.831 32.852 1.00 83.00 90 LYS A O 1
ATOM 740 N N . ALA A 1 91 ? -6.574 -23.017 34.094 1.00 78.25 91 ALA A N 1
ATOM 741 C CA . ALA A 1 91 ? -5.239 -22.822 34.658 1.00 78.25 91 ALA A CA 1
ATOM 742 C C . ALA A 1 91 ? -4.912 -23.760 35.837 1.00 78.25 91 ALA A C 1
ATOM 744 O O . ALA A 1 91 ? -3.769 -23.775 36.287 1.00 78.25 91 ALA A O 1
ATOM 745 N N . GLY A 1 92 ? -5.863 -24.575 36.307 1.00 63.66 92 GLY A N 1
ATOM 746 C CA . GLY A 1 92 ? -5.594 -25.631 37.285 1.00 63.66 92 GLY A CA 1
ATOM 747 C C . GLY A 1 92 ? -5.417 -25.134 38.721 1.00 63.66 92 GLY A C 1
ATOM 748 O O . GLY A 1 92 ? -4.473 -25.544 39.397 1.00 63.66 92 GLY A O 1
ATOM 749 N N . LYS A 1 93 ? -6.332 -24.282 39.193 1.00 49.72 93 LYS A N 1
ATOM 750 C CA . LYS A 1 93 ? -6.694 -24.231 40.617 1.00 49.72 93 LYS A CA 1
ATOM 751 C C . LYS A 1 93 ? -8.079 -24.824 40.823 1.00 49.72 93 LYS A C 1
ATOM 753 O O . LYS A 1 93 ? -8.958 -24.557 39.975 1.00 49.72 93 LYS A O 1
#

Foldseek 3Di:
DDPDDDDDPVNCVVVVVQVVQFDPVQLVVQQVVCVVPDPDHDDCVSSTHGDPDPPVVVVVVVVVVVVVVPDDPVNVVVVVVVVVVVCPVVVDD

Radius of gyration: 26.08 Å; chains: 1; bounding box: 50×44×60 Å

Sequence (93 aa):
MYPKFNLTKRKAAMLLPNLKAMDYQGVMKNLSVFIMESPYPPMLSEIAAYPEVADSHIEEMMKWHEEAEKVSPEVKKQFLEEFEKLVQKKAGK

Organism: Batrachochytrium dendrobatidis (strain JAM81 / FGSC 10211) (NCBI:txid684364)

pLDDT: mean 88.1, std 9.46, range [49.72, 96.62]

Secondary structure (DSSP, 8-state):
--------HHHHHHHHHHHHHS-HHHHHHHHHHHHHH-SSPPPTTTS--------HHHHHHHHHHHHHHHS-HHHHHHHHHHHHHHHHHHHT-